Protein AF-A0A359E335-F1 (afdb_monomer_lite)

Secondary structure (DSSP, 8-state):
-----HHHHHHHHHHHHH-S---TT------SHHHHHHHHHHHHHTSHHHHHHHHHHHHHHTT--S--TTS-----SSHHHHHH----HHHHHHHTGGGSGGG--SHHHHHHHHHHHHHHHHHHHHHHHHHTT----

Foldseek 3Di:
DPPDDPVVVVVVVVLVVQLDDWFLQDDRDDDDPVSLVSSLVVLLCCFAPNVVVVLVVVCVVLVAAQDDPVDAQDGDNGNVSVVPDRHHSLSCCVGPNLSSLVVRDDPVSNVSSVVRSVNVVVVSVVVVCVVVVVPPD

pLDDT: mean 92.26, std 8.53, range [52.69, 98.75]

Structure (mmCIF, N/CA/C/O backbone):
data_AF-A0A359E335-F1
#
_entry.id   AF-A0A359E335-F1
#
loop_
_atom_site.group_PDB
_atom_site.id
_atom_site.type_symbol
_atom_site.label_atom_id
_atom_site.label_alt_id
_atom_site.label_comp_id
_atom_site.label_asym_id
_atom_site.label_entity_id
_atom_site.label_seq_id
_atom_site.pdbx_PDB_ins_code
_atom_site.Cartn_x
_atom_site.Cartn_y
_atom_site.Cartn_z
_atom_site.occupancy
_atom_site.B_iso_or_equiv
_atom_site.auth_seq_id
_atom_site.auth_comp_id
_atom_site.auth_asym_id
_atom_site.auth_atom_id
_atom_site.pdbx_PDB_model_num
ATOM 1 N N . GLU A 1 1 ? -25.168 20.642 14.399 1.00 76.62 1 GLU A N 1
ATOM 2 C CA . GLU A 1 1 ? -24.130 19.888 15.134 1.00 76.62 1 GLU A CA 1
ATOM 3 C C . GLU A 1 1 ? -24.535 18.430 15.251 1.00 76.62 1 GLU A C 1
ATOM 5 O O . GLU A 1 1 ? -25.728 18.149 15.354 1.00 76.62 1 GLU A O 1
ATOM 10 N N . LEU A 1 2 ? -23.564 17.518 15.197 1.00 81.94 2 LEU A N 1
ATOM 11 C CA . LEU A 1 2 ? -23.798 16.096 15.445 1.00 81.94 2 LEU A CA 1
ATOM 12 C C . LEU A 1 2 ? -23.927 15.896 16.965 1.00 81.94 2 LEU A C 1
ATOM 14 O O . LEU A 1 2 ? -23.014 16.244 17.707 1.00 81.94 2 LEU A O 1
ATOM 18 N N . LYS A 1 3 ? -25.069 15.381 17.438 1.00 92.19 3 LYS A N 1
ATOM 19 C CA . LYS A 1 3 ? -25.344 15.139 18.867 1.00 92.19 3 LYS A CA 1
ATOM 20 C C . LYS A 1 3 ? -24.683 13.832 19.318 1.00 92.19 3 LYS A C 1
ATOM 22 O O . LYS A 1 3 ? -25.346 12.801 19.367 1.00 92.19 3 LYS A O 1
ATOM 27 N N . VAL A 1 4 ? -23.378 13.872 19.574 1.00 93.94 4 VAL A N 1
ATOM 28 C CA . VAL A 1 4 ? -22.560 12.696 19.912 1.00 93.94 4 VAL A CA 1
ATOM 29 C C . VAL A 1 4 ? -21.972 12.861 21.312 1.00 93.94 4 VAL A C 1
ATOM 31 O O . VAL A 1 4 ? -21.557 13.957 21.678 1.00 93.94 4 VAL A O 1
ATOM 34 N N . GLU A 1 5 ? -21.952 11.784 22.095 1.00 96.69 5 GLU A N 1
ATOM 35 C CA . GLU A 1 5 ? -21.394 11.791 23.450 1.00 96.69 5 GLU A CA 1
ATOM 36 C C . GLU A 1 5 ? -19.864 11.935 23.440 1.00 96.69 5 GLU A C 1
ATOM 38 O O . GLU A 1 5 ? -19.176 11.377 22.582 1.00 96.69 5 GLU A O 1
ATOM 43 N N . GLU A 1 6 ? -19.321 12.645 24.430 1.00 95.75 6 GLU A N 1
ATOM 44 C CA . GLU A 1 6 ? -17.885 12.934 24.544 1.00 95.75 6 GLU A CA 1
ATOM 45 C C . GLU A 1 6 ? -16.983 11.680 24.529 1.00 95.75 6 GLU A C 1
ATOM 47 O O . GLU A 1 6 ? -15.997 11.686 23.786 1.00 95.75 6 GLU A O 1
ATOM 52 N N . PRO A 1 7 ? -17.313 10.566 25.220 1.00 95.81 7 PRO A N 1
ATOM 53 C CA . PRO A 1 7 ? -16.502 9.349 25.149 1.00 95.81 7 PRO A CA 1
ATOM 54 C C . PRO A 1 7 ? -16.390 8.777 23.730 1.00 95.81 7 PRO A C 1
ATOM 56 O O . PRO A 1 7 ? -15.325 8.304 23.332 1.00 95.81 7 PRO A O 1
ATOM 59 N N . LEU A 1 8 ? -17.467 8.856 22.942 1.00 95.50 8 LEU A N 1
ATOM 60 C CA . LEU A 1 8 ? -17.471 8.393 21.557 1.00 95.50 8 LEU A CA 1
ATOM 61 C C . LEU A 1 8 ? -16.651 9.327 20.654 1.00 95.50 8 LEU A C 1
ATOM 63 O O . LEU A 1 8 ? -15.945 8.854 19.766 1.00 95.50 8 LEU A O 1
ATOM 67 N N . ILE A 1 9 ? -16.678 10.639 20.906 1.00 95.44 9 ILE A N 1
ATOM 68 C CA . ILE A 1 9 ? -15.835 11.610 20.190 1.00 95.44 9 ILE A CA 1
ATOM 69 C C . ILE A 1 9 ? -14.352 11.309 20.424 1.00 95.44 9 ILE A C 1
ATOM 71 O O . ILE A 1 9 ? -13.587 11.251 19.460 1.00 95.44 9 ILE A O 1
ATOM 75 N N . ILE A 1 10 ? -13.950 11.078 21.678 1.00 94.75 10 ILE A N 1
ATOM 76 C CA . ILE A 1 10 ? -12.564 10.731 22.030 1.00 94.75 10 ILE A CA 1
ATOM 77 C C . ILE A 1 10 ? -12.157 9.432 21.329 1.00 94.75 10 ILE A C 1
ATOM 79 O O . ILE A 1 10 ? -11.121 9.387 20.666 1.00 94.75 10 ILE A O 1
ATOM 83 N N . HIS A 1 11 ? -13.016 8.412 21.394 1.00 94.62 11 HIS A N 1
ATOM 84 C CA . HIS A 1 11 ? -12.785 7.128 20.742 1.00 94.62 11 HIS A CA 1
ATOM 85 C C . HIS A 1 11 ? -12.560 7.261 19.223 1.00 94.62 11 HIS A C 1
ATOM 87 O O . HIS A 1 11 ? -11.597 6.706 18.690 1.00 94.62 11 HIS A O 1
ATOM 93 N N . ILE A 1 12 ? -13.394 8.042 18.528 1.00 94.62 12 ILE A N 1
ATOM 94 C CA . ILE A 1 12 ? -13.246 8.310 17.088 1.00 94.62 12 ILE A CA 1
ATOM 95 C C . ILE A 1 12 ? -11.936 9.056 16.799 1.00 94.62 12 ILE A C 1
ATOM 97 O O . ILE A 1 12 ? -11.206 8.690 15.876 1.00 94.62 12 ILE A O 1
ATOM 101 N N . CYS A 1 13 ? -11.619 10.091 17.582 1.00 94.31 13 CYS A N 1
ATOM 102 C CA . CYS A 1 13 ? -10.394 10.873 17.406 1.00 94.31 13 CYS A CA 1
ATOM 103 C C . CYS A 1 13 ? -9.131 10.014 17.547 1.00 94.31 13 CYS A C 1
ATOM 105 O O . CYS A 1 13 ? -8.169 10.214 16.802 1.00 94.31 13 CYS A O 1
ATOM 107 N N . ASP A 1 14 ? -9.136 9.055 18.472 1.00 92.25 14 ASP A N 1
ATOM 108 C CA . ASP A 1 14 ? -8.015 8.139 18.667 1.00 92.25 14 ASP A CA 1
ATOM 109 C C . ASP A 1 14 ? -7.841 7.193 17.470 1.00 92.25 14 ASP A C 1
ATOM 111 O O . ASP A 1 14 ? -6.724 7.051 16.972 1.00 92.25 14 ASP A O 1
ATOM 115 N N . ILE A 1 15 ? -8.931 6.638 16.920 1.00 94.69 15 ILE A N 1
ATOM 116 C CA . ILE A 1 15 ? -8.868 5.823 15.691 1.00 94.69 15 ILE A CA 1
ATOM 117 C C . ILE A 1 15 ? -8.266 6.631 14.533 1.00 94.69 15 ILE A C 1
ATOM 119 O O . ILE A 1 15 ? -7.366 6.149 13.844 1.00 94.69 15 ILE A O 1
ATOM 123 N N . ILE A 1 16 ? -8.721 7.873 14.330 1.00 93.38 16 ILE A N 1
ATOM 124 C CA . ILE A 1 16 ? -8.232 8.743 13.247 1.00 93.38 16 ILE A CA 1
ATOM 125 C C . ILE A 1 16 ? -6.729 9.020 13.392 1.00 93.38 16 ILE A C 1
ATOM 127 O O . ILE A 1 16 ? -6.004 9.040 12.397 1.00 93.38 16 ILE A O 1
ATOM 131 N N . ARG A 1 17 ? -6.235 9.215 14.620 1.00 89.88 17 ARG A N 1
ATOM 132 C CA . ARG A 1 17 ? -4.814 9.497 14.882 1.00 89.88 17 ARG A CA 1
ATOM 133 C C . ARG A 1 17 ? -3.901 8.317 14.528 1.00 89.88 17 ARG A C 1
ATOM 135 O O . ARG A 1 17 ? -2.763 8.527 14.094 1.00 89.88 17 ARG A O 1
ATOM 142 N N . ASP A 1 18 ? -4.401 7.095 14.689 1.00 87.88 18 ASP A N 1
ATOM 143 C CA . ASP A 1 18 ? -3.608 5.868 14.579 1.00 87.88 18 ASP A CA 1
ATOM 144 C C . ASP A 1 18 ? -3.822 5.098 13.263 1.00 87.88 18 ASP A C 1
ATOM 146 O O . ASP A 1 18 ? -3.115 4.127 12.990 1.00 87.88 18 ASP A O 1
ATOM 150 N N . VAL A 1 19 ? -4.742 5.543 12.397 1.00 91.19 19 VAL A N 1
ATOM 151 C CA . VAL A 1 19 ? -5.072 4.847 11.138 1.00 91.19 19 VAL A CA 1
ATOM 152 C C . VAL A 1 19 ? -3.912 4.827 10.129 1.00 91.19 19 VAL A C 1
ATOM 154 O O . VAL A 1 19 ? -3.702 3.837 9.431 1.00 91.19 19 VAL A O 1
ATOM 157 N N . SER A 1 20 ? -3.120 5.899 10.061 1.00 86.75 20 SER A N 1
ATOM 158 C CA . SER A 1 20 ? -2.154 6.118 8.975 1.00 86.75 20 SER A CA 1
ATOM 159 C C . SER A 1 20 ? -0.932 5.193 9.031 1.00 86.75 20 SER A C 1
ATOM 161 O O . SER A 1 20 ? -0.381 4.934 10.098 1.00 86.75 20 SER A O 1
ATOM 163 N N . PHE A 1 21 ? -0.432 4.780 7.861 1.00 83.31 21 PHE A N 1
ATOM 164 C CA . PHE A 1 21 ? 0.865 4.103 7.719 1.00 83.31 21 PHE A CA 1
ATOM 165 C C . PHE A 1 21 ? 2.029 5.059 8.025 1.00 83.31 21 PHE A C 1
ATOM 167 O O . PHE A 1 21 ? 2.092 6.154 7.461 1.00 83.31 21 PHE A O 1
ATOM 174 N N . LYS A 1 22 ? 2.958 4.630 8.891 1.00 82.94 22 LYS A N 1
ATOM 175 C CA . LYS A 1 22 ? 4.037 5.477 9.429 1.00 82.94 22 LYS A CA 1
ATOM 176 C C . LYS A 1 22 ? 5.459 5.072 9.008 1.00 82.94 22 LYS A C 1
ATOM 178 O O . LYS A 1 22 ? 6.399 5.696 9.474 1.00 82.94 22 LYS A O 1
ATOM 183 N N . GLY A 1 23 ? 5.627 4.085 8.130 1.00 78.88 23 GLY A N 1
ATOM 184 C CA . GLY A 1 23 ? 6.940 3.577 7.708 1.00 78.88 23 GLY A CA 1
ATOM 185 C C . GLY A 1 23 ? 6.979 2.051 7.702 1.00 78.88 23 GLY A C 1
ATOM 186 O O . GLY A 1 23 ? 6.127 1.408 8.322 1.00 78.88 23 GLY A O 1
ATOM 187 N N . ALA A 1 24 ? 7.945 1.474 6.985 1.00 77.94 24 ALA A N 1
ATOM 188 C CA . ALA A 1 24 ? 8.106 0.026 6.905 1.00 77.94 24 ALA A CA 1
ATOM 189 C C . ALA A 1 24 ? 8.435 -0.544 8.293 1.00 77.94 24 ALA A C 1
ATOM 191 O O . ALA A 1 24 ? 7.740 -1.433 8.773 1.00 77.94 24 ALA A O 1
ATOM 192 N N . ASP A 1 25 ? 9.356 0.057 9.033 1.00 80.12 25 ASP A N 1
ATOM 193 C CA . ASP A 1 25 ? 9.754 -0.486 10.340 1.00 80.12 25 ASP A CA 1
ATOM 194 C C . ASP A 1 25 ? 8.961 0.103 11.519 1.00 80.12 25 ASP A C 1
ATOM 196 O O . ASP A 1 25 ? 9.344 -0.031 12.679 1.00 80.12 25 ASP A O 1
ATOM 200 N N . VAL A 1 26 ? 7.817 0.740 11.235 1.00 79.38 26 VAL A N 1
ATOM 201 C CA . VAL A 1 26 ? 6.959 1.362 12.251 1.00 79.38 26 VAL A CA 1
ATOM 202 C C . VAL A 1 26 ? 5.647 0.596 12.397 1.00 79.38 26 VAL A C 1
ATOM 204 O O . VAL A 1 26 ? 4.782 0.611 11.512 1.00 79.38 26 VAL A O 1
ATOM 207 N N . GLU A 1 27 ? 5.463 -0.044 13.551 1.00 78.81 27 GLU A N 1
ATOM 208 C CA . GLU A 1 27 ? 4.184 -0.650 13.911 1.00 78.81 27 GLU A CA 1
ATOM 209 C C . GLU A 1 27 ? 3.125 0.419 14.210 1.00 78.81 27 GLU A C 1
ATOM 211 O O . GLU A 1 27 ? 3.376 1.444 14.844 1.00 78.81 27 GLU A O 1
ATOM 216 N N . THR A 1 28 ? 1.900 0.165 13.754 1.00 80.62 28 THR A N 1
ATOM 217 C CA . THR A 1 28 ? 0.735 1.039 13.977 1.00 80.62 28 THR A CA 1
ATOM 218 C C . THR A 1 28 ? -0.439 0.207 14.496 1.00 80.62 28 THR A C 1
ATOM 220 O O . THR A 1 28 ? -1.445 0.054 13.795 1.00 80.62 28 THR A O 1
ATOM 223 N N . PRO A 1 29 ? -0.291 -0.409 15.688 1.00 83.44 29 PRO A N 1
ATOM 224 C CA . PRO A 1 29 ? -1.268 -1.348 16.210 1.00 83.44 29 PRO A CA 1
ATOM 225 C C . PRO A 1 29 ? -2.553 -0.623 16.594 1.00 83.44 29 PRO A C 1
ATOM 227 O O . PRO A 1 29 ? -2.537 0.401 17.277 1.00 83.44 29 PRO A O 1
ATOM 230 N N . MET A 1 30 ? -3.680 -1.197 16.190 1.00 91.56 30 MET A N 1
ATOM 231 C CA . MET A 1 30 ? -4.992 -0.640 16.472 1.00 91.56 30 MET A CA 1
ATOM 232 C C . MET A 1 30 ? -5.676 -1.412 17.603 1.00 91.56 30 MET A C 1
ATOM 234 O O . MET A 1 30 ? -5.735 -2.644 17.591 1.00 91.56 30 MET A O 1
ATOM 238 N N . LYS A 1 31 ? -6.169 -0.685 18.613 1.00 89.75 31 LYS A N 1
ATOM 239 C CA . LYS A 1 31 ? -6.611 -1.280 19.888 1.00 89.75 31 LYS A CA 1
ATOM 240 C C . LYS A 1 31 ? -7.996 -1.918 19.811 1.00 89.75 31 LYS A C 1
ATOM 242 O O . LYS A 1 31 ? -8.210 -2.967 20.412 1.00 89.75 31 LYS A O 1
ATOM 247 N N . THR A 1 32 ? -8.925 -1.296 19.091 1.00 95.38 32 THR A N 1
ATOM 248 C CA . THR A 1 32 ? -10.330 -1.729 19.043 1.00 95.38 32 THR A CA 1
ATOM 249 C C . THR A 1 32 ? -10.676 -2.378 17.711 1.00 95.38 32 THR A C 1
ATOM 251 O O . THR A 1 32 ? -9.961 -2.208 16.721 1.00 95.38 32 THR A O 1
ATOM 254 N N . ILE A 1 33 ? -11.767 -3.146 17.679 1.00 96.44 33 ILE A N 1
ATOM 255 C CA . ILE A 1 33 ? -12.216 -3.817 16.456 1.00 96.44 33 ILE A CA 1
ATOM 256 C C . ILE A 1 33 ? -12.664 -2.807 15.393 1.00 96.44 33 ILE A C 1
ATOM 258 O O . ILE A 1 33 ? -12.331 -2.968 14.224 1.00 96.44 33 ILE A O 1
ATOM 262 N N . GLU A 1 34 ? -13.324 -1.723 15.797 1.00 96.69 34 GLU A N 1
ATOM 263 C CA . GLU A 1 34 ? -13.762 -0.634 14.922 1.00 96.69 34 GLU A CA 1
ATOM 264 C C . GLU A 1 34 ? -12.557 0.034 14.269 1.00 96.69 34 GLU A C 1
ATOM 266 O O . GLU A 1 34 ? -12.511 0.180 13.050 1.00 96.69 34 GLU A O 1
ATOM 271 N N . GLY A 1 35 ? -11.534 0.363 15.064 1.00 96.88 35 GLY A N 1
ATOM 272 C CA . GLY A 1 35 ? -10.302 0.922 14.534 1.00 96.88 35 GLY A CA 1
ATOM 273 C C . GLY A 1 35 ? -9.616 -0.036 13.564 1.00 96.88 35 GLY A C 1
ATOM 274 O O . GLY A 1 35 ? -9.145 0.398 12.516 1.00 96.88 35 GLY A O 1
ATOM 275 N N . LYS A 1 36 ? -9.542 -1.333 13.901 1.00 97.00 36 LYS A N 1
ATOM 276 C CA . LYS A 1 36 ? -8.930 -2.361 13.040 1.00 97.00 36 LYS A CA 1
ATOM 277 C C . LYS A 1 36 ? -9.637 -2.443 11.690 1.00 97.00 36 LYS A C 1
ATOM 279 O O . LYS A 1 36 ? -8.973 -2.475 10.662 1.00 97.00 36 LYS A O 1
ATOM 284 N N . ILE A 1 37 ? -10.970 -2.418 11.694 1.00 97.81 37 ILE A N 1
ATOM 285 C CA . ILE A 1 37 ? -11.792 -2.418 10.478 1.00 97.81 37 ILE A CA 1
ATOM 286 C C . ILE A 1 37 ? -11.553 -1.144 9.657 1.00 97.81 37 ILE A C 1
ATOM 288 O O . ILE A 1 37 ? -11.351 -1.230 8.449 1.00 97.81 37 ILE A O 1
ATOM 292 N N . VAL A 1 38 ? -11.539 0.031 10.296 1.00 97.56 38 VAL A N 1
ATOM 293 C CA . VAL A 1 38 ? -11.282 1.314 9.617 1.00 97.56 38 VAL A CA 1
ATOM 294 C C . VAL A 1 38 ? -9.881 1.345 9.002 1.00 97.56 38 VAL A C 1
ATOM 296 O O . VAL A 1 38 ? -9.718 1.771 7.861 1.00 97.56 38 VAL A O 1
ATOM 299 N N . GLN A 1 39 ? -8.876 0.858 9.728 1.00 96.38 39 GLN A N 1
ATOM 300 C CA . GLN A 1 39 ? -7.498 0.797 9.252 1.00 96.38 39 GLN A CA 1
ATOM 301 C C . GLN A 1 39 ? -7.330 -0.198 8.097 1.00 96.38 39 GLN A C 1
ATOM 303 O O . GLN A 1 39 ? -6.638 0.113 7.130 1.00 96.38 39 GLN A O 1
ATOM 308 N N . ASP A 1 40 ? -7.983 -1.360 8.155 1.00 97.62 40 ASP A N 1
ATOM 309 C CA . ASP A 1 40 ? -8.004 -2.303 7.034 1.00 97.62 40 ASP A CA 1
ATOM 310 C C . ASP A 1 40 ? -8.668 -1.675 5.806 1.00 97.62 40 ASP A C 1
ATOM 312 O O . ASP A 1 40 ? -8.124 -1.767 4.710 1.00 97.62 40 ASP A O 1
ATOM 316 N N . ALA A 1 41 ? -9.800 -0.984 5.973 1.00 97.62 41 ALA A N 1
ATOM 317 C CA . ALA A 1 41 ? -10.497 -0.326 4.870 1.00 97.62 41 ALA A CA 1
ATOM 318 C C . ALA A 1 41 ? -9.641 0.762 4.191 1.00 97.62 41 ALA A C 1
ATOM 320 O O . ALA A 1 41 ? -9.545 0.773 2.963 1.00 97.62 41 ALA A O 1
ATOM 321 N N . ASP A 1 42 ? -8.973 1.624 4.969 1.00 96.75 42 ASP A N 1
ATOM 322 C CA . ASP A 1 42 ? -8.037 2.638 4.450 1.00 96.75 42 ASP A CA 1
ATOM 323 C C . ASP A 1 42 ? -6.876 1.993 3.675 1.00 96.75 42 ASP A C 1
ATOM 325 O O . ASP A 1 42 ? -6.549 2.394 2.555 1.00 96.75 42 ASP A O 1
ATOM 329 N N . ARG A 1 43 ? -6.287 0.927 4.230 1.00 96.81 43 ARG A N 1
ATOM 330 C CA . ARG A 1 43 ? -5.179 0.208 3.588 1.00 96.81 43 ARG A CA 1
ATOM 331 C C . ARG A 1 43 ? -5.616 -0.528 2.329 1.00 96.81 43 ARG A C 1
ATOM 333 O O . ARG A 1 43 ? -4.865 -0.540 1.360 1.00 96.81 43 ARG A O 1
ATOM 340 N N . LEU A 1 44 ? -6.804 -1.127 2.313 1.00 98.38 44 LEU A N 1
ATOM 341 C CA . LEU A 1 44 ? -7.335 -1.833 1.148 1.00 98.38 44 LEU A CA 1
ATOM 342 C C . LEU A 1 44 ? -7.589 -0.893 -0.036 1.00 98.38 44 LEU A C 1
ATOM 344 O O . LEU A 1 44 ? -7.387 -1.311 -1.178 1.00 98.38 44 LEU A O 1
ATOM 348 N N . ASP A 1 45 ? -7.999 0.356 0.208 1.00 97.69 45 ASP A N 1
ATOM 349 C CA . ASP A 1 45 ? -8.169 1.382 -0.837 1.00 97.69 45 ASP A CA 1
ATOM 350 C C . ASP A 1 45 ? -6.831 1.816 -1.465 1.00 97.69 45 ASP A C 1
ATOM 352 O O . ASP A 1 45 ? -6.777 2.247 -2.617 1.00 97.69 45 ASP A O 1
ATOM 356 N N . ALA A 1 46 ? -5.723 1.643 -0.737 1.00 97.31 46 ALA A N 1
ATOM 357 C CA . ALA A 1 46 ? -4.375 1.851 -1.259 1.00 97.31 46 ALA A CA 1
ATOM 358 C C . ALA A 1 46 ? -3.847 0.676 -2.110 1.00 97.31 46 ALA A C 1
ATOM 360 O O . ALA A 1 46 ? -2.764 0.800 -2.680 1.00 97.31 46 ALA A O 1
ATOM 361 N N . LEU A 1 47 ? -4.573 -0.446 -2.208 1.00 98.56 47 LEU A N 1
ATOM 362 C CA . LEU A 1 47 ? -4.162 -1.643 -2.953 1.00 98.56 47 LEU A CA 1
ATOM 363 C C . LEU A 1 47 ? -4.999 -1.872 -4.220 1.00 98.56 47 LEU A C 1
ATOM 365 O O . LEU A 1 47 ? -6.063 -1.285 -4.425 1.00 98.56 47 LEU A O 1
ATOM 369 N N . GLY A 1 48 ? -4.525 -2.788 -5.067 1.00 98.56 48 GLY A N 1
ATOM 370 C CA . GLY A 1 48 ? -5.223 -3.229 -6.273 1.00 98.56 48 GLY A CA 1
ATOM 371 C C . GLY A 1 48 ? -5.266 -2.153 -7.356 1.00 98.56 48 GLY A C 1
ATOM 372 O O . GLY A 1 48 ? -4.457 -1.227 -7.364 1.00 98.56 48 GLY A O 1
ATOM 373 N N . ALA A 1 49 ? -6.227 -2.268 -8.274 1.00 98.62 49 ALA A N 1
ATOM 374 C CA . ALA A 1 49 ? -6.361 -1.360 -9.416 1.00 98.62 49 ALA A CA 1
ATOM 375 C C . ALA A 1 49 ? -6.502 0.120 -9.009 1.00 98.62 49 ALA A C 1
ATOM 377 O O . ALA A 1 49 ? -5.857 0.992 -9.592 1.00 98.62 49 ALA A O 1
ATOM 378 N N . ILE A 1 50 ? -7.301 0.409 -7.975 1.00 98.56 50 ILE A N 1
ATOM 379 C CA . ILE A 1 50 ? -7.455 1.772 -7.444 1.00 98.56 50 ILE A CA 1
ATOM 380 C C . ILE A 1 50 ? -6.159 2.249 -6.782 1.00 98.56 50 ILE A C 1
ATOM 382 O O . ILE A 1 50 ? -5.744 3.384 -7.016 1.00 98.56 50 ILE A O 1
ATOM 386 N N . GLY A 1 51 ? -5.480 1.379 -6.029 1.00 98.38 51 GLY A N 1
ATOM 387 C CA . GLY A 1 51 ? -4.164 1.659 -5.458 1.00 98.38 51 GLY A CA 1
ATOM 388 C C . GLY A 1 51 ? -3.132 2.071 -6.510 1.00 98.38 51 GLY A C 1
ATOM 389 O O . GLY A 1 51 ? -2.496 3.115 -6.362 1.00 98.38 51 GLY A O 1
ATOM 390 N N . ILE A 1 52 ? -3.036 1.317 -7.611 1.00 98.69 52 ILE A N 1
ATOM 391 C CA . ILE A 1 52 ? -2.169 1.633 -8.760 1.00 98.69 52 ILE A CA 1
ATOM 392 C C . ILE A 1 52 ? -2.507 3.013 -9.327 1.00 98.69 52 ILE A C 1
ATOM 394 O O . ILE A 1 52 ? -1.634 3.878 -9.423 1.00 98.69 52 ILE A O 1
ATOM 398 N N . ALA A 1 53 ? -3.780 3.247 -9.659 1.00 98.56 53 ALA A N 1
ATOM 399 C CA . ALA A 1 53 ? -4.217 4.510 -10.249 1.00 98.56 53 ALA A CA 1
ATOM 400 C C . ALA A 1 53 ? -3.885 5.705 -9.340 1.00 98.56 53 ALA A C 1
ATOM 402 O O . ALA A 1 53 ? -3.364 6.721 -9.801 1.00 98.56 53 ALA A O 1
ATOM 403 N N . ARG A 1 54 ? -4.127 5.573 -8.031 1.00 98.25 54 ARG A N 1
ATOM 404 C CA . ARG A 1 54 ? -3.819 6.611 -7.040 1.00 98.25 54 ARG A CA 1
ATOM 405 C C . ARG A 1 54 ? -2.321 6.845 -6.886 1.00 98.25 54 ARG A C 1
ATOM 407 O O . ARG A 1 54 ? -1.918 8.001 -6.759 1.00 98.25 54 ARG A O 1
ATOM 414 N N . ALA A 1 55 ? -1.509 5.787 -6.903 1.00 97.69 55 ALA A N 1
ATOM 415 C CA . ALA A 1 55 ? -0.057 5.894 -6.798 1.00 97.69 55 ALA A CA 1
ATOM 416 C C . ALA A 1 55 ? 0.514 6.731 -7.952 1.00 97.69 55 ALA A C 1
ATOM 418 O O . ALA A 1 55 ? 1.213 7.714 -7.704 1.00 97.69 55 ALA A O 1
ATOM 419 N N . PHE A 1 56 ? 0.136 6.419 -9.195 1.00 98.25 56 PHE A N 1
ATOM 420 C CA . PHE A 1 56 ? 0.594 7.160 -10.373 1.00 98.25 56 PHE A CA 1
ATOM 421 C C . PHE A 1 56 ? -0.012 8.557 -10.493 1.00 98.25 56 PHE A C 1
ATOM 423 O O . PHE A 1 56 ? 0.713 9.499 -10.812 1.00 98.25 56 PHE A O 1
ATOM 430 N N . ALA A 1 57 ? -1.293 8.742 -10.163 1.00 98.31 57 ALA A N 1
ATOM 431 C CA . ALA A 1 57 ? -1.902 10.071 -10.154 1.00 98.31 57 ALA A CA 1
ATOM 432 C C . ALA A 1 57 ? -1.217 11.006 -9.141 1.00 98.31 57 ALA A C 1
ATOM 434 O O . ALA A 1 57 ? -0.900 12.154 -9.460 1.00 98.31 57 ALA A O 1
ATOM 435 N N . TYR A 1 58 ? -0.936 10.513 -7.929 1.00 96.44 58 TYR A N 1
ATOM 436 C CA . TYR A 1 58 ? -0.216 11.288 -6.921 1.00 96.44 58 TYR A CA 1
ATOM 437 C C . TYR A 1 58 ? 1.250 11.516 -7.303 1.00 96.44 58 TYR A C 1
ATOM 439 O O . TYR A 1 58 ? 1.758 12.622 -7.119 1.00 96.44 58 TYR A O 1
ATOM 447 N N . GLY A 1 59 ? 1.918 10.500 -7.860 1.00 96.44 59 GLY A N 1
ATOM 448 C CA . GLY A 1 59 ? 3.276 10.609 -8.391 1.00 96.44 59 GLY A CA 1
ATOM 449 C C . GLY A 1 59 ? 3.389 11.710 -9.444 1.00 96.44 59 GLY A C 1
ATOM 450 O O . GLY A 1 59 ? 4.222 12.603 -9.302 1.00 96.44 59 GLY A O 1
ATOM 451 N N . GLY A 1 60 ? 2.472 11.726 -10.415 1.00 96.88 60 GLY A N 1
ATOM 452 C CA . GLY A 1 60 ? 2.379 12.770 -11.436 1.00 96.88 60 GLY A CA 1
ATOM 453 C C . GLY A 1 60 ? 2.120 14.160 -10.850 1.00 96.88 60 GLY A C 1
ATOM 454 O O . GLY A 1 60 ? 2.833 15.103 -11.182 1.00 96.88 60 GLY A O 1
ATOM 455 N N . TYR A 1 61 ? 1.179 14.293 -9.905 1.00 96.81 61 TYR A N 1
ATOM 456 C CA . TYR A 1 61 ? 0.946 15.558 -9.187 1.00 96.81 61 TYR A CA 1
ATOM 457 C C . TYR A 1 61 ? 2.198 16.059 -8.444 1.00 96.81 61 TYR A C 1
ATOM 459 O O . TYR A 1 61 ? 2.420 17.263 -8.327 1.00 96.81 61 TYR A O 1
ATOM 467 N N . LYS A 1 62 ? 3.030 15.141 -7.942 1.00 95.31 62 LYS A N 1
ATOM 468 C CA . LYS A 1 62 ? 4.300 15.448 -7.275 1.00 95.31 62 LYS A CA 1
ATOM 469 C C . LYS A 1 62 ? 5.491 15.596 -8.222 1.00 95.31 62 LYS A C 1
ATOM 471 O O . LYS A 1 62 ? 6.581 15.871 -7.728 1.00 95.31 62 LYS A O 1
ATOM 476 N N . GLY A 1 63 ? 5.303 15.431 -9.532 1.00 95.50 63 GLY A N 1
ATOM 477 C CA . GLY A 1 63 ? 6.387 15.471 -10.514 1.00 95.50 63 GLY A CA 1
ATOM 478 C C . GLY A 1 63 ? 7.418 14.355 -10.326 1.00 95.50 63 GLY A C 1
ATOM 479 O O . GLY A 1 63 ? 8.588 14.556 -10.635 1.00 95.50 63 GLY A O 1
ATOM 480 N N . ARG A 1 64 ? 7.013 13.208 -9.769 1.00 95.50 64 ARG A N 1
ATOM 481 C CA . ARG A 1 64 ? 7.888 12.044 -9.598 1.00 95.50 64 ARG A CA 1
ATOM 482 C C . ARG A 1 64 ? 8.021 11.288 -10.912 1.00 95.50 64 ARG A C 1
ATOM 484 O O . ARG A 1 64 ? 7.046 11.132 -11.647 1.00 95.50 64 ARG A O 1
ATOM 491 N N . GLU A 1 65 ? 9.210 10.753 -11.154 1.00 96.44 65 GLU A N 1
ATOM 492 C CA . GLU A 1 65 ? 9.434 9.786 -12.225 1.00 96.44 65 GLU A CA 1
ATOM 493 C C . GLU A 1 65 ? 8.550 8.546 -12.016 1.00 96.44 65 GLU A C 1
ATOM 495 O O . GLU A 1 65 ? 8.184 8.191 -10.887 1.00 96.44 65 GLU A O 1
ATOM 500 N N . LEU A 1 66 ? 8.184 7.876 -13.110 1.00 96.94 66 LEU A N 1
ATOM 501 C CA . LEU A 1 66 ? 7.479 6.597 -13.020 1.00 96.94 66 LEU A CA 1
ATOM 502 C C . LEU A 1 66 ? 8.413 5.542 -12.418 1.00 96.94 66 LEU A C 1
ATOM 504 O O . LEU A 1 66 ? 8.065 4.913 -11.420 1.00 96.94 66 LEU A O 1
ATOM 508 N N . TYR A 1 67 ? 9.615 5.423 -12.984 1.00 97.38 67 TYR A N 1
ATOM 509 C CA . TYR A 1 67 ? 10.656 4.477 -12.602 1.00 97.38 67 TYR A CA 1
ATOM 510 C C . TYR A 1 67 ? 12.042 5.023 -12.972 1.00 97.38 67 TYR A C 1
ATOM 512 O O . TYR A 1 67 ? 12.168 5.751 -13.955 1.00 97.38 67 TYR A O 1
ATOM 520 N N . ASN A 1 68 ? 13.058 4.659 -12.185 1.00 95.19 68 ASN A N 1
ATOM 521 C CA . ASN A 1 68 ? 14.462 4.959 -12.443 1.00 95.19 68 ASN A CA 1
ATOM 522 C C . ASN A 1 68 ? 15.333 3.800 -11.920 1.00 95.19 68 ASN A C 1
ATOM 524 O O . ASN A 1 68 ? 15.317 3.556 -10.711 1.00 95.19 68 ASN A O 1
ATOM 528 N N . PRO A 1 69 ? 16.086 3.090 -12.779 1.00 93.69 69 PRO A N 1
ATOM 529 C CA . PRO A 1 69 ? 16.876 1.928 -12.366 1.00 93.69 69 PRO A CA 1
ATOM 530 C C . PRO A 1 69 ? 18.048 2.278 -11.436 1.00 93.69 69 PRO A C 1
ATOM 532 O O . PRO A 1 69 ? 18.486 1.426 -10.660 1.00 93.69 69 PRO A O 1
ATOM 535 N N . ASP A 1 70 ? 18.525 3.526 -11.461 1.00 94.44 70 ASP A N 1
ATOM 536 C CA . ASP A 1 70 ? 19.622 3.989 -10.607 1.00 94.44 70 ASP A CA 1
ATOM 537 C C . ASP A 1 70 ? 19.149 4.351 -9.186 1.00 94.44 70 ASP A C 1
ATOM 539 O O . ASP A 1 70 ? 19.964 4.476 -8.268 1.00 94.44 70 ASP A O 1
ATOM 543 N N . ILE A 1 71 ? 17.833 4.486 -8.972 1.00 93.50 71 ILE A N 1
ATOM 544 C CA . ILE A 1 71 ? 17.235 4.831 -7.677 1.00 93.50 71 ILE A CA 1
ATOM 54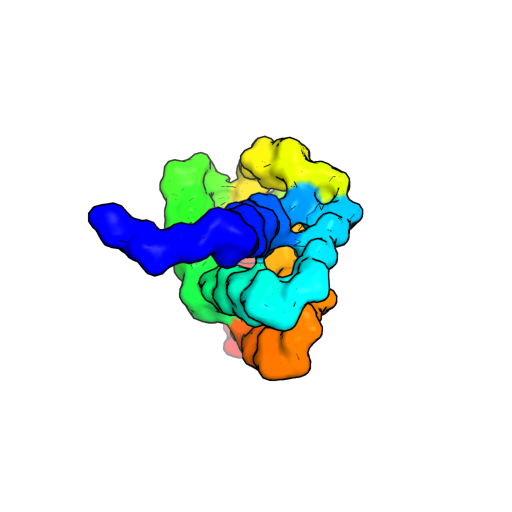5 C C . ILE A 1 71 ? 16.543 3.599 -7.095 1.00 93.50 71 ILE A C 1
ATOM 547 O O . ILE A 1 71 ? 15.444 3.223 -7.501 1.00 93.50 71 ILE A O 1
ATOM 551 N N . LYS A 1 72 ? 17.164 2.977 -6.090 1.00 92.38 72 LYS A N 1
ATOM 552 C CA . LYS A 1 72 ? 16.612 1.786 -5.427 1.00 92.38 72 LYS A CA 1
ATOM 553 C C . LYS A 1 72 ? 15.504 2.142 -4.422 1.00 92.38 72 LYS A C 1
ATOM 555 O O . LYS A 1 72 ? 15.552 3.227 -3.846 1.00 92.38 72 LYS A O 1
ATOM 560 N N . PRO A 1 73 ? 14.533 1.243 -4.179 1.00 90.62 73 PRO A N 1
ATOM 561 C CA . PRO A 1 73 ? 13.566 1.409 -3.097 1.00 90.62 73 PRO A CA 1
ATOM 562 C C . PRO A 1 73 ? 14.246 1.461 -1.724 1.00 90.62 73 PRO A C 1
ATOM 564 O O . PRO A 1 73 ? 15.183 0.699 -1.472 1.00 90.62 73 PRO A O 1
ATOM 567 N N . GLU A 1 74 ? 13.739 2.304 -0.825 1.00 87.62 74 GLU A N 1
ATOM 568 C CA . GLU A 1 74 ? 14.268 2.458 0.535 1.00 87.62 74 GLU A CA 1
ATOM 569 C C . GLU A 1 74 ? 13.282 1.982 1.614 1.00 87.62 74 GLU A C 1
ATOM 571 O O . GLU A 1 74 ? 12.113 2.367 1.653 1.00 87.62 74 GLU A O 1
ATOM 576 N N . ALA A 1 75 ? 13.759 1.175 2.564 1.00 81.44 75 ALA A N 1
ATOM 577 C CA . ALA A 1 75 ? 12.988 0.874 3.765 1.00 81.44 75 ALA A CA 1
ATOM 578 C C . ALA A 1 75 ? 13.056 2.075 4.718 1.00 81.44 75 ALA A C 1
ATOM 580 O O . ALA A 1 75 ? 14.080 2.331 5.349 1.00 81.44 75 ALA A O 1
ATOM 581 N N . HIS A 1 76 ? 11.971 2.844 4.797 1.00 79.06 76 HIS A N 1
ATOM 582 C CA . HIS A 1 76 ? 11.905 3.984 5.707 1.00 79.06 76 HIS A CA 1
ATOM 583 C C . HIS A 1 76 ? 11.609 3.531 7.145 1.00 79.06 76 HIS A C 1
ATOM 585 O O . HIS A 1 76 ? 10.561 2.933 7.416 1.00 79.06 76 HIS A O 1
ATOM 591 N N . ASP A 1 77 ? 12.501 3.909 8.060 1.00 77.94 77 ASP A N 1
ATOM 592 C CA . ASP A 1 77 ? 12.459 3.607 9.498 1.00 77.94 77 ASP A CA 1
ATOM 593 C C . ASP A 1 77 ? 11.547 4.546 10.312 1.00 77.94 77 ASP A C 1
ATOM 595 O O . ASP A 1 77 ? 11.292 4.326 11.496 1.00 77.94 77 ASP A O 1
ATOM 599 N N . SER A 1 78 ? 11.043 5.614 9.688 1.00 78.94 78 SER A N 1
ATOM 600 C CA . SER A 1 78 ? 10.262 6.656 10.349 1.00 78.94 78 SER A CA 1
ATOM 601 C C . SER A 1 78 ? 9.272 7.344 9.407 1.00 78.94 78 SER A C 1
ATOM 603 O O . SER A 1 78 ? 9.447 7.400 8.185 1.00 78.94 78 SER A O 1
ATOM 605 N N . PHE A 1 79 ? 8.228 7.941 9.991 1.00 78.19 79 PHE A N 1
ATOM 606 C CA . PHE A 1 79 ? 7.190 8.633 9.223 1.00 78.19 79 PHE A CA 1
ATOM 607 C C . PHE A 1 79 ? 7.722 9.876 8.511 1.00 78.19 79 PHE A C 1
ATOM 609 O O . PHE A 1 79 ? 7.292 10.186 7.400 1.00 78.19 79 PHE A O 1
ATOM 616 N N . GLU A 1 80 ? 8.661 10.591 9.135 1.00 81.12 80 GLU A N 1
ATOM 617 C CA . GLU A 1 80 ? 9.271 11.769 8.524 1.00 81.12 80 GLU A CA 1
ATOM 618 C C . GLU A 1 80 ? 10.126 11.411 7.311 1.00 81.12 80 GLU A C 1
ATOM 620 O O . GLU A 1 80 ? 10.019 12.096 6.292 1.00 81.12 80 GLU A O 1
ATOM 625 N N . ALA A 1 81 ? 10.930 10.344 7.401 1.00 77.62 81 ALA A N 1
ATOM 626 C CA . ALA A 1 81 ? 11.719 9.843 6.279 1.00 77.62 81 ALA A CA 1
ATOM 627 C C . ALA A 1 81 ? 10.802 9.423 5.123 1.00 77.62 81 ALA A C 1
ATOM 629 O O . ALA A 1 81 ? 10.934 9.933 4.011 1.00 77.62 81 ALA A O 1
ATOM 630 N N . TYR A 1 82 ? 9.780 8.615 5.421 1.00 80.25 82 TYR A N 1
ATOM 631 C CA . TYR A 1 82 ? 8.777 8.196 4.442 1.00 80.25 82 TYR A CA 1
ATOM 632 C C . TYR A 1 82 ? 8.076 9.387 3.764 1.00 80.25 82 TYR A C 1
ATOM 634 O O . TYR A 1 82 ? 7.916 9.422 2.544 1.00 80.25 82 TYR A O 1
ATOM 642 N N . LYS A 1 83 ? 7.675 10.408 4.532 1.00 80.00 83 LYS A N 1
ATOM 643 C CA . LYS A 1 83 ? 6.978 11.589 3.996 1.00 80.00 83 LYS A CA 1
ATOM 644 C C . LYS A 1 83 ? 7.872 12.452 3.099 1.00 80.00 83 LYS A C 1
ATOM 646 O O . LYS A 1 83 ? 7.355 13.118 2.201 1.00 80.00 83 LYS A O 1
ATOM 651 N N . LYS A 1 84 ? 9.181 12.476 3.360 1.00 82.19 84 LYS A N 1
ATOM 652 C CA . LYS A 1 84 ? 10.173 13.229 2.579 1.00 82.19 84 LYS A CA 1
ATOM 653 C C . LYS A 1 84 ? 10.649 12.479 1.335 1.00 82.19 84 LYS A C 1
ATOM 655 O O . LYS A 1 84 ? 11.284 13.115 0.501 1.00 82.19 84 LYS A O 1
ATOM 660 N N . SER A 1 85 ? 10.327 11.191 1.188 1.00 81.19 85 SER A N 1
ATOM 661 C CA . SER A 1 85 ? 10.716 10.407 0.014 1.00 81.19 85 SER A CA 1
ATOM 662 C C . SER A 1 85 ? 10.266 11.084 -1.282 1.00 81.19 85 SER A C 1
ATOM 664 O O . SER A 1 85 ? 9.102 11.468 -1.453 1.00 81.19 85 SER A O 1
ATOM 666 N N . THR A 1 86 ? 11.208 11.239 -2.205 1.00 85.81 86 THR A N 1
ATOM 667 C CA . THR A 1 86 ? 10.990 11.742 -3.568 1.00 85.81 86 THR A CA 1
ATOM 668 C C . THR A 1 86 ? 11.281 10.670 -4.611 1.00 85.81 86 THR A C 1
ATOM 670 O O . THR A 1 86 ? 11.441 11.002 -5.783 1.00 85.81 86 THR A O 1
ATOM 673 N N . GLY A 1 87 ? 11.361 9.403 -4.190 1.00 90.00 87 GLY A N 1
ATOM 674 C CA . GLY A 1 87 ? 11.661 8.285 -5.075 1.00 90.00 87 GLY A CA 1
ATOM 675 C C . GLY A 1 87 ? 10.630 8.117 -6.200 1.00 90.00 87 GLY A C 1
ATOM 676 O O . GLY A 1 87 ? 9.500 8.620 -6.092 1.00 90.00 87 GLY A O 1
ATOM 677 N N . PRO A 1 88 ? 11.001 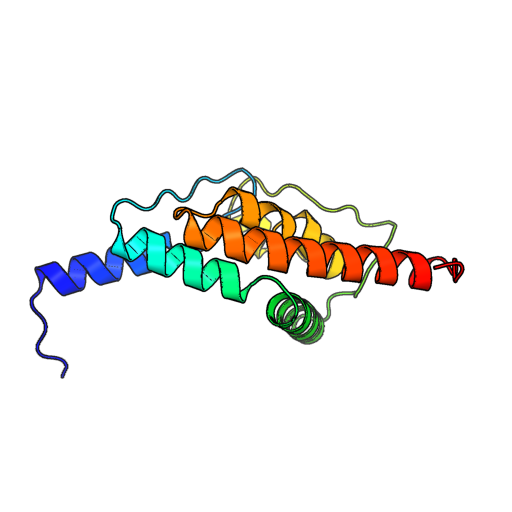7.407 -7.281 1.00 96.62 88 PRO A N 1
ATOM 678 C CA . PRO A 1 88 ? 10.089 7.069 -8.363 1.00 96.62 88 PRO A CA 1
ATOM 679 C C . PRO A 1 88 ? 8.819 6.375 -7.868 1.00 96.62 88 PRO A C 1
ATOM 681 O O . PRO A 1 88 ? 8.804 5.692 -6.843 1.00 96.62 88 PRO A O 1
ATOM 684 N N . THR A 1 89 ? 7.734 6.516 -8.622 1.00 97.06 89 THR A N 1
ATOM 685 C CA . THR A 1 89 ? 6.424 5.979 -8.231 1.00 97.06 89 THR A CA 1
ATOM 686 C C . THR A 1 89 ? 6.443 4.459 -8.075 1.00 97.06 89 THR A C 1
ATOM 688 O O . THR A 1 89 ? 5.833 3.942 -7.143 1.00 97.06 89 THR A O 1
ATOM 691 N N . ILE A 1 90 ? 7.182 3.742 -8.925 1.00 97.75 90 ILE A N 1
ATOM 692 C CA . ILE A 1 90 ? 7.385 2.296 -8.793 1.00 97.75 90 ILE A CA 1
ATOM 693 C C . ILE A 1 90 ? 8.010 1.925 -7.445 1.00 97.75 90 ILE A C 1
ATOM 695 O O . ILE A 1 90 ? 7.577 0.951 -6.831 1.00 97.75 90 ILE A O 1
ATOM 699 N N . ASN A 1 91 ? 8.978 2.694 -6.939 1.00 96.38 91 ASN A N 1
ATOM 700 C CA . ASN A 1 91 ? 9.614 2.375 -5.660 1.00 96.38 91 ASN A CA 1
ATOM 701 C C . ASN A 1 91 ? 8.581 2.376 -4.532 1.00 96.38 91 ASN A C 1
ATOM 703 O O . ASN A 1 91 ? 8.617 1.496 -3.678 1.00 96.38 91 ASN A O 1
ATOM 707 N N . HIS A 1 92 ? 7.568 3.246 -4.603 1.00 95.50 92 HIS A N 1
ATOM 708 C CA . HIS A 1 92 ? 6.477 3.292 -3.630 1.00 95.50 92 HIS A CA 1
ATOM 709 C C . HIS A 1 92 ? 5.739 1.952 -3.455 1.00 95.50 92 HIS A C 1
ATOM 711 O O . HIS A 1 92 ? 5.237 1.654 -2.363 1.00 95.50 92 HIS A O 1
ATOM 717 N N . PHE A 1 93 ? 5.680 1.125 -4.505 1.00 97.12 93 PHE A N 1
ATOM 718 C CA . PHE A 1 93 ? 5.105 -0.214 -4.410 1.00 97.12 93 PHE A CA 1
ATOM 719 C C . PHE A 1 93 ? 5.906 -1.080 -3.436 1.00 97.12 93 PHE A C 1
ATOM 721 O O . PHE A 1 93 ? 5.320 -1.696 -2.551 1.00 97.12 93 PHE A O 1
ATOM 728 N N . TYR A 1 94 ? 7.233 -1.055 -3.529 1.00 95.00 94 TYR A N 1
ATOM 729 C CA . TYR A 1 94 ? 8.138 -1.816 -2.667 1.00 95.00 94 TYR A CA 1
ATOM 730 C C . TYR A 1 94 ? 8.295 -1.202 -1.271 1.00 95.00 94 TYR A C 1
ATOM 732 O O . TYR A 1 94 ? 8.306 -1.922 -0.277 1.00 95.00 94 TYR A O 1
ATOM 740 N N . GLU A 1 95 ? 8.364 0.125 -1.184 1.00 92.56 95 GLU A N 1
ATOM 741 C CA . GLU A 1 95 ? 8.562 0.865 0.071 1.00 92.56 95 GLU A CA 1
ATOM 742 C C . GLU A 1 95 ? 7.332 0.815 0.987 1.00 92.56 95 GLU A C 1
ATOM 744 O O . GLU A 1 95 ? 7.439 1.001 2.201 1.00 92.56 95 GLU A O 1
ATOM 749 N N . LYS A 1 96 ? 6.139 0.608 0.411 1.00 93.19 96 LYS A N 1
ATOM 750 C CA . LYS A 1 96 ? 4.882 0.618 1.163 1.00 93.19 96 LYS A CA 1
ATOM 751 C C . LYS A 1 96 ? 3.844 -0.371 0.663 1.00 93.19 96 LYS A C 1
ATOM 753 O O . LYS A 1 96 ? 3.377 -1.175 1.464 1.00 93.19 96 LYS A O 1
ATOM 758 N N . LEU A 1 97 ? 3.384 -0.259 -0.586 1.00 96.69 97 LEU A N 1
ATOM 759 C CA . LEU A 1 97 ? 2.114 -0.894 -0.987 1.00 96.69 97 LEU A CA 1
ATOM 760 C C . LEU A 1 97 ? 2.163 -2.421 -0.853 1.00 96.69 97 LEU A C 1
ATOM 762 O O . LEU A 1 97 ? 1.219 -3.030 -0.354 1.00 96.69 97 LEU A O 1
ATOM 766 N N . PHE A 1 98 ? 3.290 -3.039 -1.199 1.00 96.94 98 PHE A N 1
ATOM 767 C CA . PHE A 1 98 ? 3.510 -4.472 -1.043 1.00 96.94 98 PHE A CA 1
ATOM 768 C C . PHE A 1 98 ? 3.587 -4.924 0.417 1.00 96.94 98 PHE A C 1
ATOM 770 O O . PHE A 1 98 ? 3.226 -6.059 0.705 1.00 96.94 98 PHE A O 1
ATOM 777 N N . LEU A 1 99 ? 3.937 -4.030 1.344 1.00 94.44 99 LEU A N 1
ATOM 778 C CA . LEU A 1 99 ? 3.998 -4.321 2.778 1.00 94.44 99 LEU A CA 1
ATOM 779 C C . LEU A 1 99 ? 2.622 -4.289 3.458 1.00 94.44 99 LEU A C 1
ATOM 781 O O . LEU A 1 99 ? 2.488 -4.751 4.589 1.00 94.44 99 LEU A O 1
ATOM 785 N N . LEU A 1 100 ? 1.600 -3.698 2.828 1.00 96.00 100 LEU A N 1
ATOM 786 C CA . LEU A 1 100 ? 0.302 -3.491 3.479 1.00 96.00 100 LEU A CA 1
ATOM 787 C C . LEU A 1 100 ? -0.496 -4.786 3.655 1.00 96.00 100 LEU A C 1
ATOM 789 O O . LEU A 1 100 ? -1.260 -4.874 4.615 1.00 96.00 100 LEU A O 1
ATOM 793 N N . LYS A 1 101 ? -0.321 -5.785 2.777 1.00 96.25 101 LYS A N 1
ATOM 794 C CA . LYS A 1 101 ? -1.068 -7.054 2.857 1.00 96.25 101 LYS A CA 1
ATOM 795 C C . LYS A 1 101 ? -0.816 -7.780 4.183 1.00 96.25 101 LYS A C 1
ATOM 797 O O . LYS A 1 101 ? -1.752 -8.264 4.815 1.00 96.25 101 LYS A O 1
ATOM 802 N N . ASP A 1 102 ? 0.429 -7.733 4.656 1.00 95.06 102 ASP A N 1
ATOM 803 C CA . ASP A 1 102 ? 0.870 -8.387 5.889 1.00 95.06 102 ASP A CA 1
ATOM 804 C C . ASP A 1 102 ? 0.565 -7.539 7.138 1.00 95.06 102 ASP A C 1
ATOM 806 O O . ASP A 1 102 ? 0.766 -7.981 8.266 1.00 95.06 102 ASP A O 1
ATOM 810 N N . ARG A 1 103 ? 0.037 -6.320 6.950 1.00 93.56 103 ARG A N 1
ATOM 811 C CA . ARG A 1 103 ? -0.390 -5.409 8.024 1.00 93.56 103 ARG A CA 1
ATOM 812 C C . ARG A 1 103 ? -1.903 -5.358 8.195 1.00 93.56 103 ARG A C 1
ATOM 814 O O . ARG A 1 103 ? -2.398 -4.496 8.915 1.00 93.56 103 ARG A O 1
ATOM 821 N N . MET A 1 104 ? -2.657 -6.230 7.538 1.00 96.56 104 MET A N 1
ATOM 822 C CA . MET A 1 104 ? -4.104 -6.299 7.739 1.00 96.56 104 MET A CA 1
ATOM 823 C C . MET A 1 104 ? -4.432 -6.899 9.110 1.00 96.56 104 MET A C 1
ATOM 825 O O . MET A 1 104 ? -3.817 -7.870 9.556 1.00 96.56 104 MET A O 1
ATOM 829 N N . ASN A 1 105 ? -5.422 -6.324 9.781 1.00 96.81 105 ASN A N 1
ATOM 830 C CA . ASN A 1 105 ? -5.821 -6.699 11.129 1.00 96.81 105 ASN A CA 1
ATOM 831 C C . ASN A 1 105 ? -6.815 -7.867 11.133 1.00 96.81 105 ASN A C 1
ATOM 833 O O . ASN A 1 105 ? -6.709 -8.769 11.966 1.00 96.81 105 ASN A O 1
ATOM 837 N N . THR A 1 106 ? -7.799 -7.835 10.235 1.00 97.38 106 THR A N 1
ATOM 838 C CA . THR A 1 106 ? -8.917 -8.787 10.170 1.00 97.38 106 THR A CA 1
ATOM 839 C C . THR A 1 106 ? -8.674 -9.876 9.130 1.00 97.38 106 THR A C 1
ATOM 841 O O . THR A 1 106 ? -7.973 -9.663 8.141 1.00 97.38 106 THR A O 1
ATOM 844 N N . ASP A 1 107 ? -9.283 -11.049 9.312 1.00 98.06 107 ASP A N 1
ATOM 845 C CA . ASP A 1 107 ? -9.125 -12.153 8.357 1.00 98.06 107 ASP A CA 1
ATOM 846 C C . ASP A 1 107 ? -9.744 -11.826 6.993 1.00 98.06 107 ASP A C 1
ATOM 848 O O . ASP A 1 107 ? -9.135 -12.101 5.960 1.00 98.06 107 ASP A O 1
ATOM 852 N N . SER A 1 108 ? -10.895 -11.148 6.974 1.00 97.81 108 SER A N 1
ATOM 853 C CA . SER A 1 108 ? -11.489 -10.629 5.736 1.00 97.81 108 SER A CA 1
ATOM 854 C C . SER A 1 108 ? -10.580 -9.599 5.058 1.00 97.81 108 SER A C 1
ATOM 856 O O . SER A 1 108 ? -10.412 -9.640 3.840 1.00 97.81 108 SER A O 1
ATOM 858 N N . GLY A 1 109 ? -9.954 -8.709 5.839 1.00 98.19 109 GLY A N 1
ATOM 859 C CA . GLY A 1 109 ? -8.988 -7.733 5.339 1.00 98.19 109 GLY A CA 1
ATOM 860 C C . GLY A 1 109 ? -7.779 -8.399 4.687 1.00 98.19 109 GLY A C 1
ATOM 861 O O . GLY A 1 109 ? -7.418 -8.045 3.569 1.00 98.19 109 GLY A O 1
ATOM 862 N N . LYS A 1 110 ? -7.208 -9.428 5.326 1.00 98.50 110 LYS A N 1
ATOM 863 C CA . LYS A 1 110 ? -6.094 -10.222 4.774 1.00 98.50 110 LYS A CA 1
ATOM 864 C C . LYS A 1 110 ? -6.472 -10.907 3.459 1.00 98.50 110 LYS A C 1
ATOM 866 O O . LYS A 1 110 ? -5.723 -10.821 2.491 1.00 98.50 110 LYS A O 1
ATOM 871 N N . GLN A 1 111 ? -7.637 -11.557 3.406 1.00 98.44 111 GLN A N 1
ATOM 872 C CA . GLN A 1 111 ? -8.101 -12.259 2.202 1.00 98.44 111 GLN A CA 1
ATOM 873 C C . GLN A 1 111 ? -8.287 -11.315 1.009 1.00 98.44 111 GLN A C 1
ATOM 875 O O . GLN A 1 111 ? -7.917 -11.655 -0.114 1.00 98.44 111 GLN A O 1
ATOM 880 N N . GLU A 1 112 ? -8.8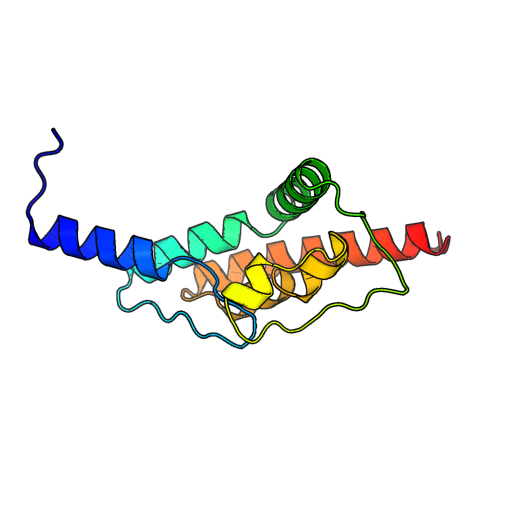68 -10.138 1.237 1.00 98.56 112 GLU A N 1
ATOM 881 C CA . GLU A 1 112 ? -9.064 -9.144 0.180 1.00 98.56 112 GLU A CA 1
ATOM 882 C C . GLU A 1 112 ? -7.742 -8.477 -0.224 1.00 98.56 112 GLU A C 1
ATOM 884 O O . GLU A 1 112 ? -7.487 -8.264 -1.412 1.00 98.56 112 GLU A O 1
ATOM 889 N N . ALA A 1 113 ? -6.868 -8.196 0.746 1.00 98.56 113 ALA A N 1
ATOM 890 C CA . ALA A 1 113 ? -5.563 -7.606 0.489 1.00 98.56 113 ALA A CA 1
ATOM 891 C C . ALA A 1 113 ? -4.672 -8.513 -0.358 1.00 98.56 113 ALA A C 1
ATOM 893 O O . ALA A 1 113 ? -3.978 -8.001 -1.228 1.00 98.56 113 ALA A O 1
ATOM 894 N N . GLU A 1 114 ? -4.720 -9.832 -0.157 1.00 98.62 114 GLU A N 1
ATOM 895 C CA . GLU A 1 114 ? -3.925 -10.782 -0.940 1.00 98.62 114 GLU A CA 1
ATOM 896 C C . GLU A 1 114 ? -4.309 -10.746 -2.427 1.00 98.62 114 GLU A C 1
ATOM 898 O O . GLU A 1 114 ? -3.444 -10.604 -3.288 1.00 98.62 114 GLU A O 1
ATOM 903 N N . LYS A 1 115 ? -5.611 -10.750 -2.745 1.00 98.56 11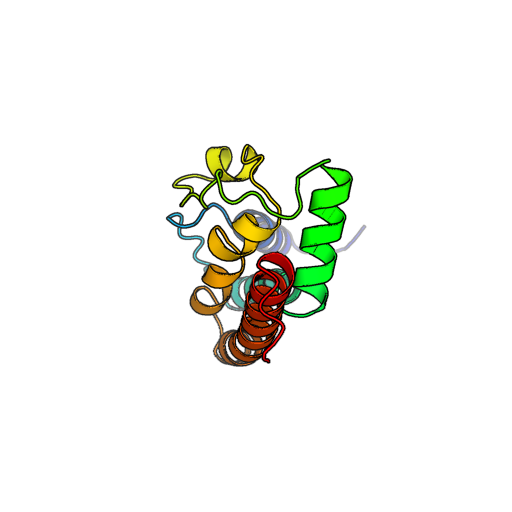5 LYS A N 1
ATOM 904 C CA . LYS A 1 115 ? -6.093 -10.639 -4.136 1.00 98.56 115 LYS A CA 1
ATOM 905 C C . LYS A 1 115 ? -5.639 -9.333 -4.789 1.00 98.56 115 LYS A C 1
ATOM 907 O O . LYS A 1 115 ? -5.174 -9.321 -5.926 1.00 98.56 115 LYS A O 1
ATOM 912 N N . ARG A 1 116 ? -5.773 -8.218 -4.064 1.00 98.69 116 ARG A N 1
ATOM 913 C CA . ARG A 1 116 ? -5.379 -6.888 -4.550 1.00 98.69 116 ARG A CA 1
ATOM 914 C C . ARG A 1 116 ? -3.869 -6.750 -4.685 1.00 98.69 116 ARG A C 1
ATOM 916 O O . ARG A 1 116 ? -3.406 -6.099 -5.615 1.00 98.69 116 ARG A O 1
ATOM 923 N N . HIS A 1 117 ? -3.113 -7.347 -3.771 1.00 98.69 117 HIS A N 1
ATOM 924 C CA . HIS A 1 117 ? -1.661 -7.400 -3.827 1.00 98.69 117 HIS A CA 1
ATOM 925 C C . HIS A 1 117 ? -1.187 -8.161 -5.061 1.00 98.69 117 HIS A C 1
ATOM 927 O O . HIS A 1 117 ? -0.356 -7.638 -5.798 1.00 98.69 117 HIS A O 1
ATOM 933 N N . GLN A 1 118 ? -1.762 -9.337 -5.315 1.00 98.69 118 GLN A N 1
ATOM 934 C CA . GLN A 1 118 ? -1.417 -10.161 -6.467 1.00 98.69 118 GLN A CA 1
ATOM 935 C C . GLN A 1 118 ? -1.605 -9.397 -7.786 1.00 98.69 118 GLN A C 1
ATOM 937 O O . GLN A 1 118 ? -0.680 -9.330 -8.590 1.00 98.69 118 GLN A O 1
ATOM 942 N N . PHE A 1 119 ? -2.732 -8.697 -7.948 1.00 98.75 119 PHE A N 1
ATOM 943 C CA . PHE A 1 119 ? -2.967 -7.846 -9.120 1.00 98.75 119 PHE A CA 1
ATOM 944 C C . PHE A 1 119 ? -1.908 -6.741 -9.286 1.00 98.75 119 PHE A C 1
ATOM 946 O O . PHE A 1 119 ? -1.472 -6.440 -10.393 1.00 98.75 119 PHE A O 1
ATOM 953 N N . MET A 1 120 ? -1.472 -6.113 -8.190 1.00 98.69 120 MET A N 1
ATOM 954 C CA . MET A 1 120 ? -0.412 -5.102 -8.263 1.00 98.69 120 MET A CA 1
ATOM 955 C C . MET A 1 120 ? 0.952 -5.696 -8.597 1.00 98.69 120 MET A C 1
ATOM 957 O O . MET A 1 120 ? 1.732 -5.034 -9.275 1.00 98.69 120 MET A O 1
ATOM 961 N N . LYS A 1 121 ? 1.257 -6.905 -8.111 1.00 98.50 121 LYS A N 1
ATOM 962 C CA . LYS A 1 121 ? 2.490 -7.611 -8.471 1.00 98.50 121 LYS A CA 1
ATOM 963 C C . LYS A 1 121 ? 2.509 -7.900 -9.965 1.00 98.50 121 LYS A C 1
ATOM 965 O O . LYS A 1 121 ? 3.464 -7.504 -10.612 1.00 98.50 121 LYS A O 1
ATOM 970 N N . GLU A 1 122 ? 1.422 -8.440 -10.508 1.00 98.62 122 GLU A N 1
ATOM 971 C CA . GLU A 1 122 ? 1.262 -8.666 -11.951 1.00 98.62 122 GLU A CA 1
ATOM 972 C C . GLU A 1 122 ? 1.424 -7.373 -12.757 1.00 98.62 122 GLU A C 1
ATOM 974 O O . GLU A 1 122 ? 2.171 -7.346 -13.729 1.00 98.62 122 GLU A O 1
ATOM 979 N N . TYR A 1 123 ? 0.797 -6.275 -12.319 1.00 98.56 123 TYR A N 1
ATOM 980 C CA . TYR A 1 123 ? 0.966 -4.969 -12.961 1.00 98.56 123 TYR A CA 1
ATOM 981 C C . TYR A 1 123 ? 2.428 -4.499 -12.960 1.00 98.56 123 TYR A C 1
ATOM 983 O O . TYR A 1 123 ? 2.921 -4.029 -13.981 1.00 98.56 123 TYR A O 1
ATOM 991 N N . VAL A 1 124 ? 3.122 -4.583 -11.818 1.00 98.06 124 VAL A N 1
ATOM 992 C CA . VAL A 1 124 ? 4.518 -4.131 -11.711 1.00 98.06 124 VAL A CA 1
ATOM 993 C C . VAL A 1 124 ? 5.446 -5.038 -12.512 1.00 98.06 124 VAL A C 1
ATOM 995 O O . VAL A 1 124 ? 6.330 -4.526 -13.189 1.00 98.06 124 VAL A O 1
ATOM 998 N N . ASP A 1 125 ? 5.239 -6.352 -12.475 1.00 97.31 125 ASP A N 1
ATOM 999 C CA . ASP A 1 125 ? 6.048 -7.312 -13.225 1.00 97.31 125 ASP A CA 1
ATOM 1000 C C . ASP A 1 125 ? 5.880 -7.077 -14.745 1.00 97.31 125 ASP A C 1
ATOM 1002 O O . ASP A 1 125 ? 6.876 -6.989 -15.464 1.00 97.31 125 ASP A O 1
ATOM 1006 N N . GLN A 1 126 ? 4.646 -6.846 -15.217 1.00 97.88 126 GLN A N 1
ATOM 1007 C CA . GLN A 1 126 ? 4.358 -6.449 -16.603 1.00 97.88 126 GLN A CA 1
ATOM 1008 C C . GLN A 1 126 ? 5.001 -5.100 -16.959 1.00 97.88 126 GLN A C 1
ATOM 1010 O O . GLN A 1 126 ? 5.644 -4.980 -17.999 1.00 97.88 126 GLN A O 1
ATOM 1015 N N . PHE A 1 127 ? 4.879 -4.091 -16.086 1.00 97.44 127 PHE A N 1
ATOM 1016 C CA . PHE A 1 127 ? 5.508 -2.782 -16.285 1.00 97.44 127 PHE A CA 1
ATOM 1017 C C . PHE A 1 127 ? 7.025 -2.913 -16.473 1.00 97.44 127 PHE A C 1
ATOM 1019 O O . PHE A 1 127 ? 7.587 -2.259 -17.348 1.00 97.44 127 PHE A O 1
ATOM 1026 N N . MET A 1 128 ? 7.692 -3.752 -15.672 1.00 96.38 128 MET A N 1
ATOM 1027 C CA . MET A 1 128 ? 9.138 -3.973 -15.790 1.00 96.38 128 MET A CA 1
ATOM 1028 C C . MET A 1 128 ? 9.501 -4.686 -17.091 1.00 96.38 128 MET A C 1
ATOM 1030 O O . MET A 1 128 ? 10.431 -4.266 -17.773 1.00 96.38 128 MET A O 1
ATOM 1034 N N . ALA A 1 129 ? 8.748 -5.722 -17.469 1.00 95.75 129 ALA A N 1
ATOM 1035 C CA . ALA A 1 129 ? 8.973 -6.435 -18.723 1.00 95.75 129 ALA A CA 1
ATOM 1036 C C . ALA A 1 129 ? 8.844 -5.505 -19.943 1.00 95.75 129 ALA A C 1
ATOM 1038 O O . ALA A 1 129 ? 9.700 -5.519 -20.828 1.00 95.75 129 ALA A O 1
ATOM 1039 N N . GLU A 1 130 ? 7.822 -4.644 -19.957 1.00 95.88 130 GLU A N 1
ATOM 1040 C CA . GLU A 1 130 ? 7.635 -3.627 -20.996 1.00 95.88 130 GLU A CA 1
ATOM 1041 C C . GLU A 1 130 ? 8.752 -2.578 -20.994 1.00 95.88 130 GLU A C 1
ATOM 1043 O O . GLU A 1 130 ? 9.242 -2.205 -22.060 1.00 95.88 130 GLU A O 1
ATOM 1048 N N . TRP A 1 131 ? 9.179 -2.126 -19.811 1.00 94.31 131 TRP A N 1
ATOM 1049 C CA . TRP A 1 131 ? 10.258 -1.151 -19.663 1.00 94.31 131 TRP A CA 1
ATOM 1050 C C . TRP A 1 131 ? 11.595 -1.671 -20.206 1.00 94.31 131 TRP A C 1
ATOM 1052 O O . TRP A 1 131 ? 12.296 -0.950 -20.916 1.00 94.31 131 TRP A O 1
ATOM 1062 N N . ASP A 1 132 ? 11.924 -2.930 -19.914 1.00 91.31 132 ASP A N 1
ATOM 1063 C CA . ASP A 1 132 ? 13.160 -3.582 -20.358 1.00 91.31 132 ASP A CA 1
ATOM 1064 C C . ASP A 1 132 ? 13.101 -4.047 -21.827 1.00 91.31 132 ASP A C 1
ATOM 1066 O O . ASP A 1 132 ? 14.104 -4.500 -22.380 1.00 91.31 132 ASP A O 1
ATOM 1070 N N . GLY A 1 133 ? 11.937 -3.937 -22.479 1.00 88.31 133 GLY A N 1
ATOM 1071 C CA . GLY A 1 133 ? 11.720 -4.398 -23.853 1.00 88.31 133 GLY A CA 1
ATOM 1072 C C . GLY A 1 133 ? 11.583 -5.919 -23.991 1.00 88.31 133 GLY A C 1
ATOM 1073 O O . GLY A 1 133 ? 11.669 -6.445 -25.100 1.00 88.31 133 GLY A O 1
ATOM 1074 N N . ASN A 1 134 ? 11.344 -6.633 -22.890 1.00 76.00 134 ASN A N 1
ATOM 1075 C CA . ASN A 1 134 ? 11.124 -8.077 -22.867 1.00 76.00 134 ASN A CA 1
ATOM 1076 C C . ASN A 1 134 ? 9.638 -8.379 -23.111 1.00 76.00 134 ASN A C 1
ATOM 1078 O O . ASN A 1 134 ? 8.877 -8.621 -22.181 1.00 76.00 134 ASN A O 1
ATOM 1082 N N . SER A 1 135 ? 9.209 -8.351 -24.375 1.00 57.34 135 SER A N 1
ATOM 1083 C CA . SER A 1 135 ? 7.802 -8.568 -24.763 1.00 57.34 135 SER A CA 1
ATOM 1084 C C . SER A 1 135 ? 7.364 -10.043 -24.817 1.00 57.34 135 SER A C 1
ATOM 1086 O O . SER A 1 135 ? 6.310 -10.334 -25.377 1.00 57.34 135 SER A O 1
ATOM 1088 N N . GLU A 1 136 ? 8.156 -10.981 -24.293 1.00 56.62 136 GLU A N 1
ATOM 1089 C CA . GLU A 1 136 ? 7.776 -12.399 -24.209 1.00 56.62 136 GLU A CA 1
ATOM 1090 C C . GLU A 1 136 ? 7.003 -12.671 -22.906 1.00 56.62 136 GLU A C 1
ATOM 1092 O O . GLU A 1 136 ? 7.515 -13.314 -21.989 1.00 56.62 136 GLU A O 1
ATOM 1097 N N . LEU A 1 137 ? 5.778 -12.146 -22.814 1.00 52.69 137 LEU A N 1
ATOM 1098 C CA . LEU A 1 137 ? 4.775 -12.533 -21.813 1.00 52.69 137 LEU A CA 1
ATOM 1099 C C . LEU A 1 137 ? 3.513 -13.049 -22.509 1.00 52.69 137 LEU A C 1
ATOM 1101 O O . LEU A 1 137 ? 3.059 -12.393 -23.475 1.00 52.69 137 LEU A O 1
#

Sequence (137 aa):
ELKVEEPLIIHICDIIRDVSFKGADVETPMKTIEGKIVQDADRLDALGAIGIARAFAYGGYKGRELYNPDIKPEAHDSFEAYKKSTGPTINHFYEKLFLLKDRMNTDSGKQEAEKRHQFMKEYVDQFMAEWDGNSEL

Radius of gyration: 17.12 Å; chains: 1; bounding box: 45×32×50 Å

=== Feature glossary ===
Feature key, reading from the visual/contextual features back to the raw sequence:

Rendered structure images. Structure images are PyMOL renders from six orthogonal camera directions. Cartoon representation draws helices as coils and strands as arrows; sticks shows the backbone as bonds; surface shows the solvent-excluded envelope. Rainbow coloring maps sequence position to hue (blue→red, N→C); chain coloring assigns a distinct color per polypeptide.

Contact-map, Ramachandran, and PAE plots. Three diagnostic plots accompany the record. The Cα contact map visualizes the tertiary structure as a 2D adjacency matrix (8 Å cutoff, sequence-local contacts suppressed). The Ramachandran plot shows the distribution of backbone (φ, ψ) torsions, with points 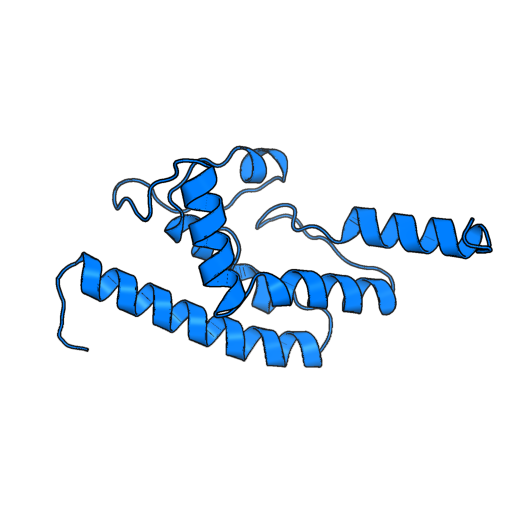in the α and β basins reflecting secondary structure content. The PAE plot shows AlphaFold's inter-residue confidence as a color matrix.

InterPro / GO / CATH / organism. The annotation block draws on four external resources. InterPro: which protein families and domains the sequence belongs to. GO: standardized terms for what the protein does, what process it participates in, and where in the cell it acts. CATH: which structural fold it has in the CATH hierarchy. Organism: the species of origin.

Nearest PDB structures. Structural nearest neighbors (via Foldseek easy-search vs the PDB). Reported per hit: target PDB id, E-value, and alignment TM-score. A TM-score above ~0.5 is the conventional threshold for 'same fold'.

Predicted aligned error. Predicted aligned error is AlphaFold's pairwise confidence. Unlike pLDDT (per-residue), PAE is per-residue-pair and captures whether two parts of the structure are correctly placed relative to each other. Units are ångströms of expecte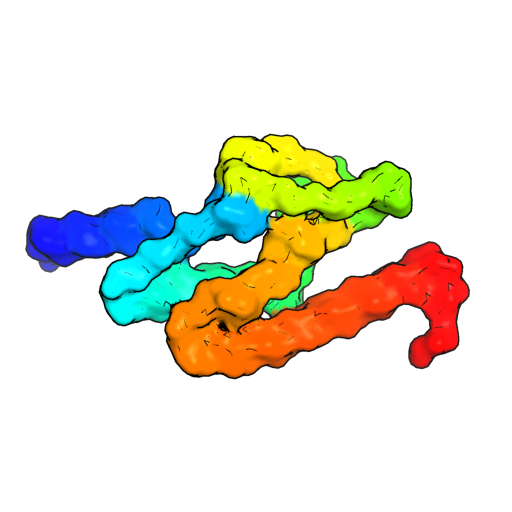d positional error.

Solvent-accessible surface area. SASA measures how much of the protein is reachable by solvent. It is computed by rolling a water-sized probe over the atomic surface and summing the exposed area (Å²). Per-residue SASA distinguishes core (buried, low SASA) from surface (exposed, high SASA) residues; total SASA is a whole-molecule size measure.

B-factor. Crystallographic B-factors measure how much each atom's electron density is smeared out, in Å². They rise in mobile loops and surface residues and fall in the buried interior. In AlphaFold models this column is repurposed to hold pLDDT instead.

pLDDT. For AlphaFold models, the B-factor field carries pLDDT — the model's own estimate of local accuracy on a 0–100 scale. Regions with pLDDT<50 should be treated as essentially unmodeled; they often correspond to intrinsically disordered segments.

Backbone torsions (φ/ψ). φ (phi) and ψ (psi) are the two rotatable backbone dihedrals per residue: φ is the C(i-1)–N–Cα–C torsion, ψ is the N–Cα–C–N(i+1) torsion, both in degrees on (−180°, 180°]. α-helical residues cluster near (−60°, −45°); β-strand residues near (−120°, +130°). A Ramachandran plot is simply a scatter of (φ, ψ) for every residue.

Radius of gyration, Cα contacts, bounding box. Radius of gyration (Rg) is the root-mean-square distance of Cα atoms from their centroid — a single number for overall size and compactness. A globular domain of N residues has Rg ≈ 2.2·N^0.38 Å; an extended or disordered chain has a much larger Rg. The Cα contact count is the number of residue pairs whose Cα atoms are within 8 Å and are more than four positions apart in sequence — a standard proxy for tertiary packing density. The bounding box is the smallest axis-aligned box enclosing all Cα atoms.

Secondary structure (3-state, P-SEA). Three-state secondary structure (P-SEA) collapses the eight DSSP classes into helix (a), strand (b), and coil (c). P-SEA assigns these from Cα geometry alone — distances and angles — without requiring backbone oxygens, so it works on any Cα trace.

Secondary structure (8-state, DSSP). Secondary structure is the local, repeating backbone conformation. DSSP classifies it into eight states by reading the hydrogen-bond network: three helix types (H, G, I), two β types (E, B), two non-regular types (T, S), and unstructured coil (-).

Foldseek 3Di. The Foldseek 3Di string encodes local tertiary geometry as a 20-letter alphabet — one character per residue — derived from the relative positions of nearby Cα atoms. Unlike the amino-acid sequence, 3Di is a direct function of the 3D structure, so two proteins with the same fold have similar 3Di strings even at low sequence identity.

mmCIF coordinates. Structure coordinates are given as an mmCIF _atom_site loop: one row per atom with element, residue name, chain id, sequence number, and x/y/z position in Å. Only the four main-chain atoms per residue are included here; side chains are omitted to keep the record compact.

Sequence. This is the polypeptide sequence — one letter per residue, N-terminus first. Length ranges from a few dozen residues for small domains to over a thousand for large multi-domain proteins.